Protein AF-A0A931ZJM5-F1 (afdb_monomer)

Sequence (107 aa):
MEAYVIANDEDVEKLEKELPDLVKKFGTVLFSFKHQIGFVAVYEDLFRLELPVIKGSELKSLFSRPKAQVVKVLIDRTEGELEKILNDRSETIDFAQAFAEKITNFL

Mean predicted aligned error: 8.42 Å

Solvent-accessible surface area (backbone atoms only — not comparable to full-atom values): 6687 Å² total; per-residue (Å²): 90,78,49,80,43,77,33,56,65,86,47,43,72,59,50,64,70,45,42,74,64,55,56,50,75,79,44,64,62,76,51,69,51,80,54,101,76,30,37,37,41,31,33,78,88,69,50,48,42,35,42,27,74,40,40,53,88,48,49,66,69,72,48,60,54,40,63,85,64,93,80,78,88,86,79,80,90,61,87,56,52,67,60,50,53,64,66,73,30,42,80,65,75,63,58,68,65,68,42,59,79,67,65,79,77,89,122

Nearest PDB structures (foldseek):
  3jz0-assembly1_B  TM=7.738E-01  e=2.710E-04  Enterococcus faecium
  3jyy-assembly1_A  TM=7.274E-01  e=1.150E-03  Enterococcus faecium
  1lqp-assembly1_B  TM=4.154E-01  e=1.811E-01  Pseudomonas aeruginosa
  7ljn-assembly2_B  TM=5.749E-01  e=1.140E+00  Bradyrhizobium diazoefficiens
  4ud4-assembly2_B  TM=5.653E-01  e=5.519E+00  Schizosaccharomyces pombe

pLDDT: mean 82.27, std 13.49, range [41.41, 97.12]

Radius of gyration: 16.83 Å; Cα contacts (8 Å, |Δi|>4): 120; chains: 1; bounding box: 53×33×32 Å

Foldseek 3Di:
DEDEAEDAPVCQVVVLVCVVVVVVVVAAWPDWDADPQAIWTAHPVRDIYGYGYHHPVCLLVVLQAAPPDDDDDPDDPPVCPSVVSNVPHHNDDPVVVVCVVVPPDPD

Secondary structure (DSSP, 8-state):
-B--EEE-TTTHHHHHHHHHHHHTTSS-EEEEEEETTEEEEEETT--EEEE-EEEGGGHHHHHTS-SSS----S---STTHHHHHHHTS-SS--HHHHHHTT-S---

Structure (mmCIF, N/CA/C/O backbone):
data_AF-A0A931ZJM5-F1
#
_entry.id   AF-A0A931ZJM5-F1
#
loop_
_atom_site.group_PDB
_atom_site.id
_atom_site.type_symbol
_atom_site.label_atom_id
_atom_site.label_alt_id
_atom_site.label_comp_id
_atom_site.label_asym_id
_atom_site.label_entity_id
_atom_site.label_seq_id
_atom_site.pdbx_PDB_ins_code
_atom_site.Cartn_x
_atom_site.Cartn_y
_atom_site.Cartn_z
_atom_site.occupancy
_atom_site.B_iso_or_equiv
_atom_site.auth_seq_id
_atom_site.auth_comp_id
_atom_site.auth_asym_id
_atom_site.auth_atom_id
_atom_site.pdbx_PDB_model_num
ATOM 1 N N . MET A 1 1 ? 0.111 -10.733 -1.894 1.00 85.25 1 MET A N 1
ATOM 2 C CA . MET A 1 1 ? -0.128 -9.598 -2.807 1.00 85.25 1 MET A CA 1
ATOM 3 C C . MET A 1 1 ? 0.415 -8.348 -2.151 1.00 85.25 1 MET A C 1
ATOM 5 O O . MET A 1 1 ? 0.243 -8.204 -0.948 1.00 85.25 1 MET A O 1
ATOM 9 N N . GLU A 1 2 ? 1.055 -7.477 -2.921 1.00 87.31 2 GLU A N 1
ATOM 10 C CA . GLU A 1 2 ? 1.539 -6.178 -2.452 1.00 87.31 2 GLU A CA 1
ATOM 11 C C . GLU A 1 2 ? 0.733 -5.075 -3.141 1.00 87.31 2 GLU A C 1
ATOM 13 O O . GLU A 1 2 ? 0.508 -5.138 -4.353 1.00 87.31 2 GLU A O 1
ATOM 18 N N . ALA A 1 3 ? 0.250 -4.108 -2.365 1.00 90.06 3 ALA A N 1
ATOM 19 C CA . ALA A 1 3 ? -0.474 -2.950 -2.866 1.00 90.06 3 ALA A CA 1
ATOM 20 C C . ALA A 1 3 ? 0.013 -1.689 -2.149 1.00 90.06 3 ALA A C 1
ATOM 22 O O . ALA A 1 3 ? -0.067 -1.574 -0.932 1.00 90.06 3 ALA A O 1
ATOM 23 N N . TYR A 1 4 ? 0.510 -0.733 -2.925 1.00 89.06 4 TYR A N 1
ATOM 24 C CA . TYR A 1 4 ? 1.025 0.527 -2.410 1.00 89.06 4 TYR A CA 1
ATOM 25 C C . TYR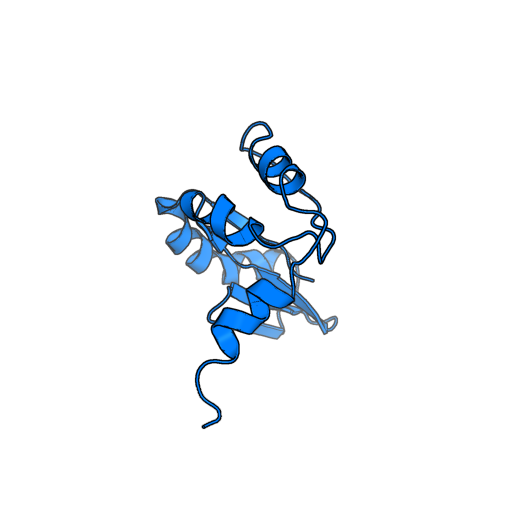 A 1 4 ? -0.107 1.525 -2.191 1.00 89.06 4 TYR A C 1
ATOM 27 O O . TYR A 1 4 ? -0.942 1.723 -3.077 1.00 89.06 4 TYR A O 1
ATOM 35 N N . VAL A 1 5 ? -0.106 2.188 -1.036 1.00 90.75 5 VAL A N 1
ATOM 36 C CA . VAL A 1 5 ? -1.003 3.310 -0.758 1.00 90.75 5 VAL A CA 1
ATOM 37 C C . VAL A 1 5 ? -0.188 4.588 -0.738 1.00 90.75 5 VAL A C 1
ATOM 39 O O . VAL A 1 5 ? 0.635 4.787 0.148 1.00 90.75 5 VAL A O 1
ATOM 42 N N . ILE A 1 6 ? -0.411 5.451 -1.722 1.00 90.50 6 ILE A N 1
ATOM 43 C CA . ILE A 1 6 ? 0.251 6.752 -1.799 1.00 90.50 6 ILE A CA 1
ATOM 44 C C . ILE A 1 6 ? -0.670 7.768 -1.131 1.00 90.50 6 ILE A C 1
ATOM 46 O O . ILE A 1 6 ? -1.828 7.907 -1.530 1.00 90.50 6 ILE A O 1
ATOM 50 N N . ALA A 1 7 ? -0.168 8.436 -0.101 1.00 91.00 7 ALA A N 1
ATOM 51 C CA . ALA A 1 7 ? -0.910 9.423 0.673 1.00 91.00 7 ALA A CA 1
ATOM 52 C C . ALA A 1 7 ? -0.130 10.738 0.757 1.00 91.00 7 ALA A C 1
ATOM 54 O O . ALA A 1 7 ? 1.089 10.762 0.568 1.00 91.00 7 ALA A O 1
ATOM 55 N N . ASN A 1 8 ? -0.836 11.828 1.063 1.00 92.19 8 ASN A N 1
ATOM 56 C CA . ASN A 1 8 ? -0.175 13.076 1.426 1.00 92.19 8 ASN A CA 1
ATOM 57 C C . ASN A 1 8 ? 0.701 12.845 2.658 1.00 92.19 8 ASN A C 1
ATOM 59 O O . ASN A 1 8 ? 0.364 12.039 3.531 1.00 92.19 8 ASN A O 1
ATOM 63 N N . ASP A 1 9 ? 1.825 13.548 2.723 1.00 92.56 9 ASP A N 1
ATOM 64 C CA . ASP A 1 9 ? 2.855 13.324 3.733 1.00 92.56 9 ASP A CA 1
ATOM 65 C C . ASP A 1 9 ? 2.315 13.467 5.165 1.00 92.56 9 ASP A C 1
ATOM 67 O O . ASP A 1 9 ? 2.695 12.693 6.048 1.00 92.56 9 ASP A O 1
ATOM 71 N N . GLU A 1 10 ? 1.398 14.410 5.384 1.00 94.25 10 GLU A N 1
ATOM 72 C CA . GLU A 1 10 ? 0.723 14.663 6.659 1.00 94.25 10 GLU A CA 1
ATOM 73 C C . GLU A 1 10 ? -0.264 13.560 7.078 1.00 94.25 10 GLU A C 1
ATOM 75 O O . GLU A 1 10 ? -0.526 13.385 8.270 1.00 94.25 10 GLU A O 1
ATOM 80 N N . ASP A 1 11 ? -0.788 12.791 6.123 1.00 93.44 11 ASP A N 1
ATOM 81 C CA . ASP A 1 11 ? -1.817 11.777 6.361 1.00 93.44 11 ASP A CA 1
ATOM 82 C C . ASP A 1 11 ? -1.228 10.383 6.621 1.00 93.44 11 ASP A C 1
ATOM 84 O O . ASP A 1 11 ? -1.931 9.504 7.129 1.00 93.44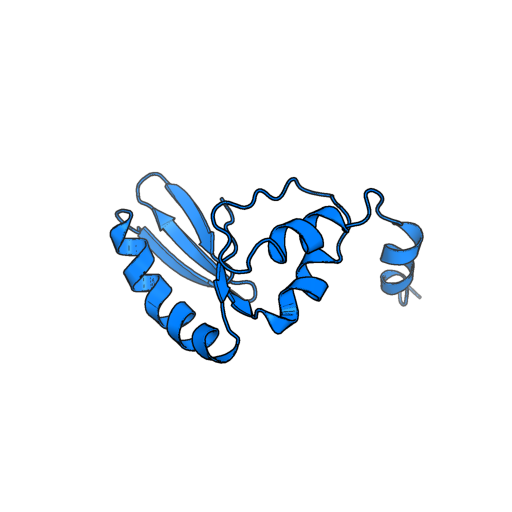 11 ASP A O 1
ATOM 88 N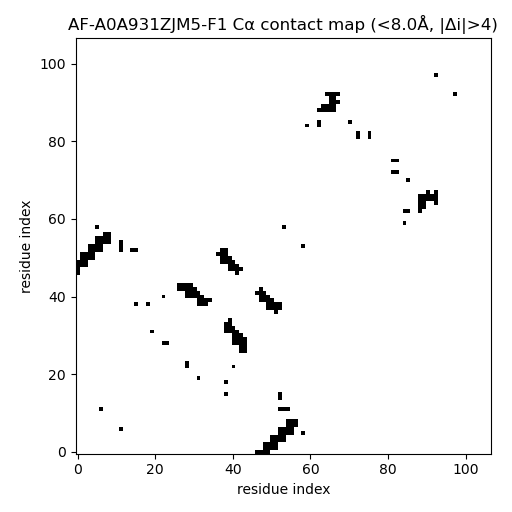 N . VAL A 1 12 ? 0.055 10.160 6.310 1.00 91.50 12 VAL A N 1
ATOM 89 C CA . VAL A 1 12 ? 0.692 8.832 6.381 1.00 91.50 12 VAL A CA 1
ATOM 90 C C . VAL A 1 12 ? 0.576 8.212 7.770 1.00 91.50 12 VAL A C 1
ATOM 92 O O . VAL A 1 12 ? 0.087 7.091 7.898 1.00 91.50 12 VAL A O 1
ATOM 95 N N . GLU A 1 13 ? 0.965 8.931 8.826 1.00 91.44 13 GLU A N 1
ATOM 96 C CA . GLU A 1 13 ? 0.934 8.376 10.186 1.00 91.44 13 GLU A CA 1
ATOM 97 C C . GLU A 1 13 ? -0.481 8.014 10.640 1.00 91.44 13 GLU A C 1
ATOM 99 O O . GLU A 1 13 ? -0.685 7.039 11.369 1.00 91.44 13 GLU A O 1
ATOM 104 N N . LYS A 1 14 ? -1.463 8.824 10.239 1.00 93.75 14 LYS A N 1
ATOM 105 C CA . LYS A 1 14 ? -2.868 8.574 10.542 1.00 93.75 14 LYS A CA 1
ATOM 106 C C . LYS A 1 14 ? -3.337 7.319 9.814 1.00 93.75 14 LYS A C 1
ATOM 108 O O . LYS A 1 14 ? -3.889 6.426 10.452 1.00 93.75 14 LYS A O 1
ATOM 113 N N . LEU A 1 15 ? -3.061 7.223 8.515 1.00 92.44 15 LEU A N 1
ATOM 114 C CA . LEU A 1 15 ? -3.451 6.078 7.703 1.00 92.44 15 LEU A CA 1
ATOM 115 C C . LEU A 1 15 ? -2.836 4.780 8.241 1.00 92.44 15 LEU A C 1
ATOM 117 O O . LEU A 1 15 ? -3.542 3.793 8.420 1.00 92.44 15 L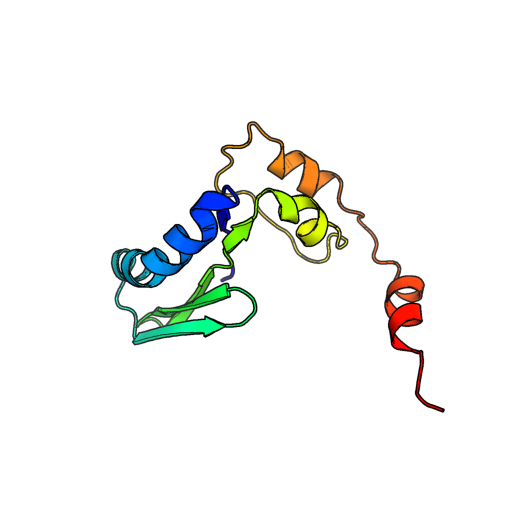EU A O 1
ATOM 121 N N . GLU A 1 16 ? -1.544 4.788 8.575 1.00 91.69 16 GLU A N 1
ATOM 122 C CA . GLU A 1 16 ? -0.856 3.625 9.143 1.00 91.69 16 GLU A CA 1
ATOM 123 C C . GLU A 1 16 ? -1.482 3.141 10.459 1.00 91.69 16 GLU A C 1
ATOM 125 O O . GLU A 1 16 ? -1.521 1.935 10.710 1.00 91.69 16 GLU A O 1
ATOM 130 N N . LYS A 1 17 ? -1.985 4.057 11.296 1.00 92.44 17 LYS A N 1
ATOM 131 C CA . LYS A 1 17 ? -2.700 3.713 12.537 1.00 92.44 17 LYS A CA 1
ATOM 132 C C . LYS A 1 17 ? -4.083 3.123 12.267 1.00 92.44 17 LYS A C 1
ATOM 134 O O . LYS A 1 17 ? -4.548 2.307 13.055 1.00 92.44 17 LYS A O 1
ATOM 139 N N . GLU A 1 18 ? -4.725 3.514 11.170 1.00 94.12 18 GLU A N 1
ATOM 140 C CA . GLU A 1 18 ? -6.052 3.031 10.769 1.00 94.12 18 GLU A CA 1
ATOM 141 C C . GLU A 1 18 ? -5.999 1.691 10.012 1.00 94.12 18 GLU A C 1
ATOM 143 O O . GLU A 1 18 ? -6.989 0.954 9.993 1.00 94.12 18 GLU A O 1
ATOM 148 N N . LEU A 1 19 ? -4.852 1.332 9.418 1.00 92.50 19 LEU A N 1
ATOM 149 C CA . LEU A 1 19 ? -4.682 0.103 8.633 1.00 92.50 19 LEU A CA 1
ATOM 150 C C . LEU A 1 19 ? -5.132 -1.183 9.345 1.00 92.50 19 LEU A C 1
ATOM 152 O O . LEU A 1 19 ? -5.853 -1.952 8.705 1.00 92.50 19 LEU A O 1
ATOM 156 N N . PRO A 1 20 ? -4.791 -1.441 10.626 1.00 93.00 20 PRO A N 1
ATOM 157 C CA . PRO A 1 20 ? -5.231 -2.650 11.322 1.00 93.00 20 PRO A CA 1
ATOM 158 C C . PRO A 1 20 ? -6.750 -2.813 11.366 1.00 93.00 20 PRO A C 1
ATOM 160 O O . PRO A 1 20 ? -7.251 -3.935 11.307 1.00 93.00 20 PRO A O 1
ATOM 163 N N . ASP A 1 21 ? -7.487 -1.709 11.458 1.00 94.38 21 ASP A N 1
ATOM 164 C CA . ASP A 1 21 ? -8.945 -1.737 11.505 1.00 94.38 21 ASP A CA 1
ATOM 165 C C . ASP A 1 21 ? -9.561 -1.745 10.109 1.00 94.38 21 ASP A C 1
ATOM 167 O O . ASP A 1 21 ? -10.609 -2.358 9.906 1.00 94.38 21 ASP A O 1
ATOM 171 N N . LEU A 1 22 ? -8.904 -1.130 9.123 1.00 93.19 22 LEU A N 1
ATOM 172 C CA . LEU A 1 22 ? -9.305 -1.214 7.721 1.00 93.19 22 LEU A CA 1
ATOM 173 C C . LEU A 1 22 ? -9.205 -2.646 7.190 1.00 93.19 22 LEU A C 1
ATOM 175 O O . LEU A 1 22 ? -10.168 -3.122 6.593 1.00 93.19 22 LEU A O 1
ATOM 179 N N . VAL A 1 23 ? -8.099 -3.357 7.438 1.00 93.19 23 VAL A N 1
ATOM 180 C CA . VAL A 1 23 ? -7.913 -4.713 6.884 1.00 93.19 23 VAL A CA 1
ATOM 181 C C . VAL A 1 23 ? -8.938 -5.718 7.407 1.00 93.19 23 VAL A C 1
ATOM 183 O O . VAL A 1 23 ? -9.408 -6.569 6.658 1.00 93.19 23 VAL A O 1
ATOM 186 N N . LYS A 1 24 ? -9.381 -5.562 8.659 1.00 94.56 24 LYS A N 1
ATOM 187 C CA . LYS A 1 24 ? -10.428 -6.402 9.262 1.00 94.56 24 LYS A CA 1
ATOM 188 C C . LYS A 1 24 ? -11.796 -6.225 8.600 1.00 94.56 24 LYS A C 1
ATOM 190 O O . LYS A 1 24 ? -12.650 -7.093 8.736 1.00 94.56 24 LYS A O 1
ATOM 195 N N . LYS A 1 25 ? -12.028 -5.119 7.882 1.00 94.12 25 LYS A N 1
ATOM 196 C CA . LYS A 1 25 ? -13.278 -4.909 7.130 1.00 94.12 25 LYS A CA 1
ATOM 197 C C . LYS A 1 25 ? -13.347 -5.763 5.865 1.00 94.12 25 LYS A C 1
ATOM 199 O O . LYS A 1 25 ? -14.438 -5.941 5.335 1.00 94.12 25 LYS A O 1
ATOM 204 N N . PHE A 1 26 ? -12.212 -6.270 5.380 1.00 89.94 26 PHE A N 1
ATOM 205 C CA . PHE A 1 26 ? -12.144 -7.068 4.153 1.00 89.94 26 PHE A CA 1
ATOM 206 C C . PHE A 1 26 ? -12.198 -8.579 4.407 1.00 89.94 26 PHE A C 1
ATOM 208 O O . PHE A 1 26 ? -12.395 -9.337 3.463 1.00 89.94 26 PHE A O 1
ATOM 215 N N . GLY A 1 27 ? -12.059 -9.021 5.660 1.00 93.38 27 GLY A N 1
ATOM 216 C CA . GLY A 1 27 ? -12.155 -10.428 6.039 1.00 93.38 27 GLY A CA 1
ATOM 217 C C . GLY A 1 27 ? -11.597 -10.710 7.433 1.00 93.38 27 GLY A C 1
ATOM 218 O O . GLY A 1 27 ? -11.102 -9.812 8.120 1.00 93.38 27 GLY A O 1
ATOM 219 N N . THR A 1 28 ? -11.652 -11.975 7.848 1.00 96.81 28 THR A N 1
ATOM 220 C CA . THR A 1 28 ? -11.072 -12.432 9.116 1.00 96.81 28 THR A CA 1
ATOM 221 C C . THR A 1 28 ? -9.546 -12.411 9.032 1.00 96.81 28 THR A C 1
ATOM 223 O O . THR A 1 28 ? -8.949 -13.164 8.264 1.00 96.81 28 THR A O 1
ATOM 226 N N . VAL A 1 29 ? -8.903 -11.567 9.840 1.00 96.75 29 VAL A N 1
ATOM 227 C CA . VAL A 1 29 ? -7.438 -11.475 9.931 1.00 96.75 29 VAL A CA 1
ATOM 228 C C . VAL A 1 29 ? -6.940 -12.387 11.051 1.00 96.75 29 VAL A C 1
ATOM 230 O O . VAL A 1 29 ? -7.314 -12.198 12.207 1.00 96.75 29 VAL A O 1
ATOM 233 N N . LEU A 1 30 ? -6.073 -13.348 10.722 1.00 96.56 30 LEU A N 1
ATOM 234 C CA . LEU A 1 30 ? -5.418 -14.227 11.697 1.00 96.56 30 LEU A CA 1
ATOM 235 C C . LEU A 1 30 ? -4.379 -13.460 12.515 1.00 96.56 30 LEU A C 1
ATOM 237 O O . LEU A 1 30 ? -4.329 -13.568 13.738 1.00 96.56 30 LEU A O 1
ATOM 241 N N . PHE A 1 31 ? -3.538 -12.686 11.830 1.00 94.38 31 PHE A N 1
ATOM 242 C CA . PHE A 1 31 ? -2.562 -11.797 12.447 1.00 94.38 31 PHE A CA 1
ATOM 243 C C . PHE A 1 31 ? -2.143 -10.691 11.479 1.00 94.38 31 PHE A C 1
ATOM 245 O O . PHE A 1 31 ? -2.217 -10.826 10.255 1.00 94.38 31 PHE A O 1
ATOM 252 N N . SER A 1 32 ? -1.673 -9.586 12.047 1.00 94.69 32 SER A N 1
ATOM 253 C CA . SER A 1 32 ? -1.139 -8.455 11.299 1.00 94.69 32 SER A CA 1
ATOM 254 C C . SER A 1 32 ? 0.000 -7.795 12.058 1.00 94.69 32 SER A C 1
ATOM 256 O O . SER A 1 32 ? -0.015 -7.773 13.289 1.00 94.69 32 SER A O 1
ATOM 258 N N 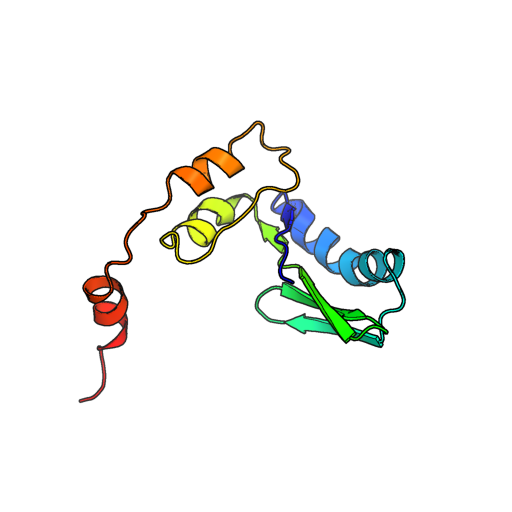. PHE A 1 33 ? 0.964 -7.226 11.345 1.00 93.25 33 PHE A N 1
ATOM 259 C CA . PHE A 1 33 ? 2.120 -6.572 11.948 1.00 93.25 33 PHE A CA 1
ATOM 260 C C . PHE A 1 33 ? 2.650 -5.447 11.060 1.00 93.25 33 PHE A C 1
ATOM 262 O O . PHE A 1 33 ? 2.484 -5.462 9.841 1.00 93.25 33 PHE A O 1
ATOM 269 N N . LYS A 1 34 ? 3.319 -4.473 11.681 1.00 89.25 34 LYS A N 1
ATOM 270 C CA . LYS A 1 34 ? 4.081 -3.441 10.973 1.00 89.25 34 LYS A CA 1
ATOM 271 C C . LYS A 1 34 ? 5.533 -3.901 10.827 1.00 89.25 34 LYS A C 1
ATOM 273 O O . LYS A 1 34 ? 6.170 -4.237 11.822 1.00 89.25 34 LYS A O 1
ATOM 278 N N . HIS A 1 35 ? 6.045 -3.915 9.601 1.00 84.62 35 HIS A N 1
ATOM 279 C CA . HIS A 1 35 ? 7.458 -4.126 9.282 1.00 84.62 35 HIS A CA 1
ATOM 280 C C . HIS A 1 35 ? 8.081 -2.809 8.786 1.00 84.62 35 HIS A C 1
ATOM 282 O O . HIS A 1 35 ? 7.375 -1.849 8.492 1.00 84.62 35 HIS A O 1
ATOM 288 N N . GLN A 1 36 ? 9.409 -2.768 8.643 1.00 77.31 36 GLN A N 1
ATOM 289 C CA . GLN A 1 36 ? 10.174 -1.623 8.123 1.00 77.31 36 GLN A CA 1
ATOM 290 C C . GLN A 1 36 ? 9.668 -1.051 6.786 1.00 77.31 36 GLN A C 1
ATOM 292 O O . GLN A 1 36 ? 9.911 0.115 6.513 1.00 77.31 36 GLN A O 1
ATOM 297 N N . ILE A 1 37 ? 9.008 -1.861 5.951 1.00 71.75 37 ILE A N 1
ATOM 298 C CA . ILE 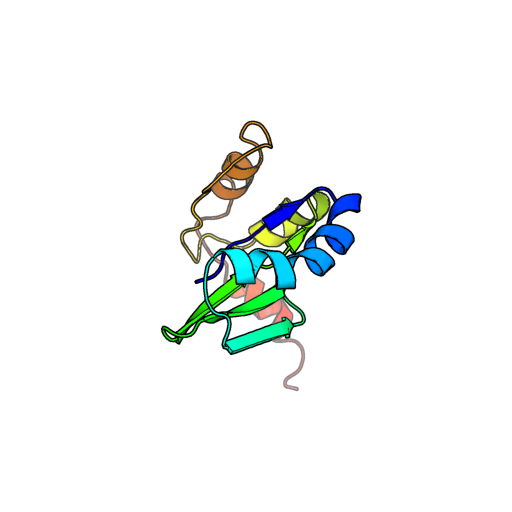A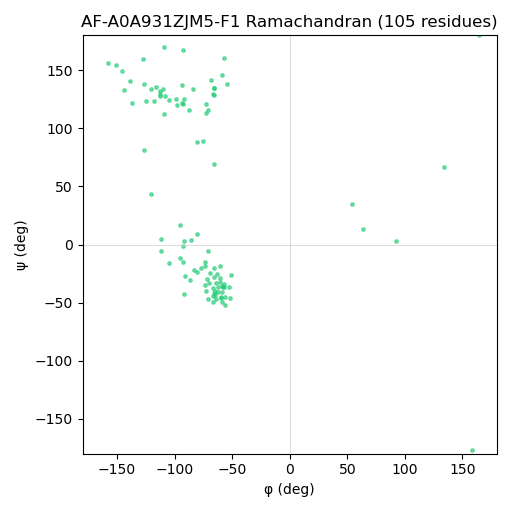 1 37 ? 8.640 -1.500 4.570 1.00 71.75 37 ILE A CA 1
ATOM 299 C C . ILE A 1 37 ? 7.117 -1.347 4.416 1.00 71.75 37 ILE A C 1
ATOM 301 O O . ILE A 1 37 ? 6.640 -0.949 3.363 1.00 71.75 37 ILE A O 1
ATOM 305 N N . GLY A 1 38 ? 6.324 -1.656 5.448 1.00 84.50 38 GLY A N 1
ATOM 306 C CA . GLY A 1 38 ? 4.870 -1.563 5.353 1.00 84.50 38 GLY A CA 1
ATOM 307 C C . GLY A 1 38 ? 4.117 -2.402 6.374 1.00 84.50 38 GLY A C 1
ATOM 308 O O . GLY A 1 38 ? 4.697 -3.058 7.244 1.00 84.50 38 GLY A O 1
ATOM 309 N N . PHE A 1 39 ? 2.795 -2.372 6.257 1.00 93.56 39 PHE A N 1
ATOM 310 C CA . PHE A 1 39 ? 1.887 -3.157 7.081 1.00 93.56 39 PHE A CA 1
ATOM 311 C C . PHE A 1 39 ? 1.541 -4.480 6.398 1.00 93.56 39 PHE A C 1
ATOM 313 O O . PHE A 1 39 ? 1.268 -4.511 5.201 1.00 93.56 39 PHE A O 1
ATOM 320 N N . VAL A 1 40 ? 1.522 -5.573 7.153 1.00 94.75 40 VAL A N 1
ATOM 321 C CA . VAL A 1 40 ? 1.213 -6.911 6.642 1.00 94.75 40 VAL A CA 1
ATOM 322 C C . VAL A 1 40 ? 0.000 -7.464 7.373 1.00 94.75 40 VAL A C 1
ATOM 324 O O . VAL A 1 40 ? -0.052 -7.416 8.602 1.00 94.75 40 VAL A O 1
ATOM 327 N N . ALA A 1 41 ? -0.945 -8.032 6.626 1.00 95.62 41 ALA A N 1
ATOM 328 C CA . ALA A 1 41 ? -2.089 -8.768 7.151 1.00 95.62 41 ALA A CA 1
ATOM 329 C C . ALA A 1 41 ? -2.170 -10.163 6.516 1.00 95.62 41 ALA A C 1
ATOM 331 O O . ALA A 1 41 ? -1.968 -10.319 5.308 1.00 95.62 41 ALA A O 1
ATOM 332 N N . VAL A 1 42 ? -2.471 -11.171 7.335 1.00 96.25 42 VAL A N 1
ATOM 333 C CA . VAL A 1 42 ? -2.714 -12.551 6.895 1.00 96.25 42 VAL A CA 1
ATOM 334 C C . VAL A 1 42 ? -4.141 -12.939 7.259 1.00 96.25 42 VAL A C 1
ATOM 336 O O . VAL A 1 42 ? -4.527 -12.853 8.426 1.00 96.25 42 VAL A O 1
ATOM 339 N N . TYR A 1 43 ? -4.918 -13.344 6.257 1.00 97.12 43 TYR A N 1
ATOM 340 C CA . TYR A 1 43 ? -6.329 -13.703 6.391 1.00 97.12 43 TYR A CA 1
ATOM 341 C C . TYR A 1 43 ? -6.518 -15.207 6.648 1.00 97.12 43 TYR A C 1
ATOM 343 O O . TYR A 1 43 ? -5.578 -15.997 6.530 1.00 97.12 43 TYR A O 1
ATOM 351 N N . GLU A 1 44 ? -7.729 -15.607 7.041 1.00 97.00 44 GLU A N 1
ATOM 352 C CA . GLU A 1 44 ? -8.079 -17.004 7.359 1.00 97.00 44 GLU A CA 1
ATOM 353 C C . GLU A 1 44 ? -7.893 -17.982 6.188 1.00 97.00 44 GLU A C 1
ATOM 355 O O . GLU A 1 44 ? -7.562 -19.146 6.402 1.00 97.00 44 GLU A O 1
ATOM 360 N N . ASP A 1 45 ? -8.031 -17.498 4.955 1.00 95.62 45 ASP A N 1
ATOM 361 C CA . ASP A 1 45 ? -7.792 -18.237 3.711 1.00 95.62 45 ASP A CA 1
ATOM 362 C C . ASP A 1 45 ? -6.299 -18.320 3.338 1.00 95.62 45 ASP A C 1
ATOM 364 O O . ASP A 1 45 ? -5.942 -18.761 2.245 1.00 95.62 45 ASP A O 1
ATOM 368 N N . LEU A 1 46 ? -5.418 -17.903 4.255 1.00 94.38 46 LEU A N 1
ATOM 369 C CA . LEU A 1 46 ? -3.968 -17.799 4.092 1.00 94.38 46 LEU A CA 1
ATOM 370 C C . LEU A 1 46 ? -3.535 -16.777 3.034 1.00 94.38 46 LEU A C 1
ATOM 372 O O . LEU A 1 46 ? -2.355 -16.726 2.665 1.00 94.38 46 LEU A O 1
ATOM 376 N N . PHE A 1 47 ? -4.442 -15.915 2.572 1.00 94.88 47 PHE A N 1
ATOM 377 C CA . PHE A 1 47 ? -4.070 -14.790 1.735 1.00 94.88 47 PHE A CA 1
ATOM 378 C C . PHE A 1 47 ? -3.218 -13.802 2.541 1.00 94.88 47 PHE A C 1
ATOM 380 O O . PHE A 1 47 ? -3.582 -13.376 3.638 1.00 94.88 47 PHE A O 1
ATOM 387 N N . ARG A 1 48 ? -2.064 -13.416 1.985 1.00 94.25 48 ARG A N 1
ATOM 388 C CA . ARG A 1 48 ? -1.184 -12.386 2.557 1.00 94.25 48 ARG A CA 1
ATOM 389 C C . ARG A 1 48 ? -1.316 -11.094 1.770 1.00 94.25 48 ARG A C 1
ATOM 391 O O . ARG A 1 48 ? -1.041 -11.077 0.565 1.00 94.25 48 ARG A O 1
ATOM 398 N N . LEU A 1 49 ? -1.650 -10.015 2.465 1.00 92.94 49 LEU A N 1
ATOM 399 C CA . LEU A 1 49 ? -1.690 -8.663 1.928 1.00 92.94 49 LEU A CA 1
ATOM 400 C C . LEU A 1 49 ? -0.599 -7.808 2.571 1.00 92.94 49 LEU A C 1
ATOM 402 O O . LEU A 1 49 ? -0.493 -7.740 3.794 1.00 92.94 49 LEU A O 1
ATOM 406 N N . GLU A 1 50 ? 0.182 -7.138 1.735 1.00 93.12 50 GLU A N 1
ATOM 407 C CA . GLU A 1 50 ? 1.176 -6.149 2.141 1.00 93.12 50 GLU A CA 1
ATOM 408 C C . GLU A 1 50 ? 0.731 -4.773 1.651 1.00 93.12 50 GLU A C 1
ATOM 410 O O . GLU A 1 50 ? 0.413 -4.605 0.472 1.00 93.12 50 GLU A O 1
ATOM 415 N N . LEU A 1 51 ? 0.687 -3.811 2.573 1.00 93.06 51 LEU A N 1
ATOM 416 C CA . LEU A 1 51 ? 0.239 -2.437 2.365 1.00 93.06 51 LEU A CA 1
ATOM 417 C C . LEU A 1 51 ? 1.318 -1.452 2.834 1.00 93.06 51 LEU A C 1
ATOM 419 O O . LEU A 1 51 ? 1.253 -0.947 3.961 1.00 93.06 51 LEU A O 1
ATOM 423 N N . PRO A 1 52 ? 2.339 -1.180 2.008 1.00 91.00 52 PRO A N 1
ATOM 424 C CA . PRO A 1 52 ? 3.231 -0.051 2.222 1.00 91.00 52 PRO A CA 1
ATOM 425 C C . PRO A 1 52 ? 2.463 1.263 2.050 1.00 91.00 52 PRO A C 1
ATOM 427 O O . PRO A 1 52 ? 1.806 1.470 1.025 1.00 91.00 52 PRO A O 1
ATOM 430 N N . VAL A 1 53 ? 2.567 2.157 3.034 1.00 91.31 53 VAL A N 1
ATOM 431 C CA . VAL A 1 53 ? 2.066 3.531 2.916 1.00 91.31 53 VAL A CA 1
ATOM 432 C C . VAL A 1 53 ? 3.236 4.423 2.544 1.00 91.31 53 VAL A C 1
ATOM 434 O O . VAL A 1 53 ? 4.225 4.491 3.269 1.00 91.31 53 VAL A O 1
ATOM 437 N N . ILE A 1 54 ? 3.129 5.074 1.396 1.00 89.00 54 ILE A N 1
ATOM 438 C CA . ILE A 1 54 ? 4.178 5.892 0.803 1.00 89.00 54 ILE A CA 1
ATOM 439 C C . ILE A 1 54 ? 3.754 7.353 0.871 1.00 89.00 54 ILE A C 1
ATOM 441 O O . ILE A 1 54 ? 2.634 7.705 0.494 1.00 89.00 54 ILE A O 1
ATOM 445 N N . LYS A 1 55 ? 4.682 8.204 1.307 1.00 90.38 55 LYS A N 1
ATOM 446 C CA . LYS A 1 55 ? 4.557 9.656 1.198 1.00 90.38 55 LYS A CA 1
ATOM 447 C C . LYS A 1 55 ? 4.570 10.076 -0.265 1.00 90.38 55 LYS A C 1
ATOM 449 O O . LYS A 1 55 ? 5.432 9.629 -1.024 1.00 90.38 55 LYS A O 1
ATOM 454 N N . GLY A 1 56 ? 3.670 10.968 -0.662 1.00 86.88 56 GLY A N 1
ATOM 455 C CA . GLY A 1 56 ? 3.638 11.516 -2.019 1.00 86.88 56 GLY A CA 1
ATOM 456 C C . GLY A 1 56 ? 4.989 12.101 -2.444 1.00 86.88 56 GLY A C 1
ATOM 457 O O . GLY A 1 56 ? 5.424 11.887 -3.578 1.00 86.88 56 GLY A O 1
ATOM 458 N N . SER A 1 57 ? 5.714 12.737 -1.519 1.00 87.38 57 SER A N 1
ATOM 459 C CA . SER A 1 57 ? 7.058 13.275 -1.778 1.00 87.38 57 SER A CA 1
ATOM 460 C C . SER A 1 57 ? 8.113 12.213 -2.133 1.00 87.38 57 SER A C 1
ATOM 462 O O . SER A 1 57 ? 9.076 12.509 -2.844 1.00 87.38 57 SER A O 1
ATOM 464 N N . GLU A 1 58 ? 7.924 10.964 -1.705 1.00 84.88 58 GLU A N 1
ATOM 465 C CA . GLU A 1 58 ? 8.843 9.842 -1.939 1.00 84.88 58 GLU A CA 1
ATOM 466 C C . GLU A 1 58 ? 8.487 9.033 -3.198 1.00 84.88 58 GLU A C 1
ATOM 468 O O . GLU A 1 58 ? 9.202 8.105 -3.581 1.00 84.88 58 GLU A O 1
ATOM 473 N N . LEU A 1 59 ? 7.411 9.396 -3.901 1.00 80.94 59 LEU A N 1
ATOM 474 C CA . LEU A 1 59 ? 6.898 8.631 -5.035 1.00 80.94 59 LEU A CA 1
ATOM 475 C C . LEU A 1 59 ? 7.948 8.417 -6.139 1.00 80.94 59 LEU A C 1
ATOM 477 O O . LEU A 1 59 ? 8.135 7.304 -6.635 1.00 80.94 59 LEU A O 1
ATOM 481 N N . LYS A 1 60 ? 8.680 9.479 -6.495 1.00 78.19 60 LYS A N 1
ATOM 482 C CA . LYS A 1 60 ? 9.725 9.422 -7.528 1.00 78.19 60 LYS A CA 1
ATOM 483 C C . LYS A 1 60 ? 10.914 8.559 -7.113 1.00 78.19 60 LYS A C 1
ATOM 485 O O . LYS A 1 60 ? 11.473 7.864 -7.957 1.00 78.19 60 LYS A O 1
ATOM 490 N N . SER A 1 61 ? 11.309 8.582 -5.839 1.00 77.19 61 SER A N 1
ATOM 491 C CA . SER A 1 61 ? 12.460 7.802 -5.370 1.00 77.19 61 SER A CA 1
ATOM 492 C C . SER A 1 61 ? 12.130 6.310 -5.316 1.00 77.19 61 SER A C 1
ATOM 494 O O . SER A 1 61 ? 12.936 5.495 -5.766 1.00 77.19 61 SER A O 1
ATOM 496 N N . LEU A 1 62 ? 10.924 5.946 -4.874 1.00 74.25 62 LEU A N 1
ATOM 497 C CA . LEU A 1 62 ? 10.462 4.558 -4.801 1.00 74.25 62 LEU A CA 1
ATOM 498 C C . LEU A 1 62 ? 10.325 3.905 -6.175 1.00 74.25 62 LEU A C 1
ATOM 500 O O . LEU A 1 62 ? 10.759 2.766 -6.367 1.00 74.25 62 LEU A O 1
ATOM 504 N N . PHE A 1 63 ? 9.795 4.641 -7.150 1.00 74.25 63 PHE A N 1
ATOM 505 C CA . PHE A 1 63 ? 9.613 4.131 -8.506 1.00 74.25 63 PHE A CA 1
ATOM 506 C C . PHE A 1 63 ? 10.786 4.417 -9.449 1.00 74.25 63 PHE A C 1
ATOM 508 O O . PHE A 1 63 ? 10.745 3.975 -10.589 1.00 74.25 63 PHE A O 1
ATOM 515 N N . SER A 1 64 ? 11.878 5.032 -8.980 1.00 67.31 64 SER A N 1
ATOM 516 C CA . SER A 1 64 ? 13.097 5.267 -9.779 1.00 67.31 64 SER A CA 1
ATOM 517 C C . SER A 1 64 ? 13.771 3.985 -10.287 1.00 67.31 64 SER A C 1
ATOM 519 O O . SER A 1 64 ? 14.563 4.017 -11.230 1.00 67.31 64 SER A O 1
ATOM 521 N N . ARG A 1 65 ? 13.461 2.836 -9.674 1.00 64.19 65 ARG A N 1
ATOM 522 C CA . ARG A 1 65 ? 14.021 1.546 -10.075 1.00 64.19 65 ARG A CA 1
ATOM 523 C C . ARG A 1 65 ? 13.489 1.137 -11.452 1.00 64.19 65 ARG A C 1
ATOM 525 O O . ARG A 1 65 ? 12.291 1.290 -11.705 1.00 64.19 65 ARG A O 1
ATOM 532 N N . PRO A 1 66 ? 14.319 0.532 -12.315 1.00 65.31 66 PRO A N 1
ATOM 533 C CA . PRO A 1 66 ? 13.886 0.078 -13.634 1.00 65.31 66 PRO A CA 1
ATOM 534 C C . PRO A 1 66 ? 12.706 -0.899 -13.558 1.00 65.31 66 PRO A C 1
ATOM 536 O O . PRO A 1 66 ? 12.450 -1.483 -12.497 1.00 65.31 66 PRO A O 1
ATOM 539 N N . LYS A 1 67 ? 11.972 -1.069 -14.663 1.00 66.06 67 LYS A N 1
ATOM 540 C CA . LYS A 1 67 ? 10.764 -1.913 -14.781 1.00 66.06 67 LYS A CA 1
ATOM 541 C C . LYS A 1 67 ? 11.081 -3.414 -14.603 1.00 66.06 67 LYS A C 1
ATOM 543 O O . LYS A 1 67 ? 10.992 -4.197 -15.535 1.00 66.06 67 LYS A O 1
ATOM 548 N N . ALA A 1 68 ? 11.445 -3.832 -13.391 1.00 63.41 68 ALA A N 1
ATOM 549 C CA . ALA A 1 68 ? 11.693 -5.233 -13.038 1.00 63.41 68 ALA A CA 1
ATOM 550 C C . ALA A 1 68 ? 10.396 -6.013 -12.757 1.00 63.41 68 ALA A C 1
ATOM 552 O O . ALA A 1 68 ? 10.365 -7.237 -12.841 1.00 63.41 68 ALA A O 1
ATOM 553 N N . GLN A 1 69 ? 9.330 -5.298 -12.389 1.00 66.62 69 GLN A N 1
ATOM 554 C CA . GLN A 1 69 ? 8.020 -5.843 -12.049 1.00 66.62 69 GLN A CA 1
ATOM 555 C C . GLN A 1 69 ? 6.931 -4.956 -12.653 1.00 66.62 69 GLN A C 1
ATOM 557 O O . GLN A 1 69 ? 7.052 -3.727 -12.654 1.00 66.62 69 GLN A O 1
ATOM 562 N N . VAL A 1 70 ? 5.868 -5.586 -13.158 1.00 74.69 70 VAL A N 1
ATOM 563 C CA . VAL A 1 70 ? 4.699 -4.883 -13.695 1.00 74.69 70 VAL A CA 1
ATOM 564 C C . VAL A 1 70 ? 3.919 -4.283 -12.528 1.00 74.69 70 VAL A C 1
ATOM 566 O O . VAL A 1 70 ? 3.347 -5.008 -11.718 1.00 74.69 70 VAL A O 1
ATOM 569 N N . VAL A 1 71 ? 3.896 -2.953 -12.449 1.00 78.81 71 VAL A N 1
ATOM 570 C CA . VAL A 1 71 ? 3.094 -2.202 -11.476 1.00 78.81 71 VAL A CA 1
ATOM 571 C C . VAL A 1 71 ? 1.830 -1.731 -12.181 1.00 78.81 71 VAL A C 1
ATOM 573 O O . VAL A 1 71 ? 1.912 -1.086 -13.224 1.00 78.81 71 VAL A O 1
ATOM 576 N N . LYS A 1 72 ? 0.662 -2.060 -11.625 1.00 84.44 72 LYS A N 1
ATOM 577 C CA . LYS A 1 72 ? -0.634 -1.630 -12.158 1.00 84.44 72 LYS A CA 1
ATOM 578 C C . LYS A 1 72 ? -1.249 -0.581 -11.242 1.00 84.44 72 LYS A C 1
ATOM 580 O O . LYS A 1 72 ? -1.412 -0.827 -10.049 1.00 84.44 72 LYS A O 1
ATOM 585 N N . VAL A 1 73 ? -1.634 0.556 -11.813 1.00 85.81 73 VAL A N 1
ATOM 586 C CA . VAL A 1 73 ? -2.411 1.577 -11.105 1.00 85.81 73 VAL A CA 1
ATOM 587 C C . VAL A 1 73 ? -3.841 1.068 -10.931 1.00 85.81 73 VAL A C 1
ATOM 589 O O . VAL A 1 73 ? -4.506 0.719 -11.906 1.00 85.81 73 VAL A O 1
ATOM 592 N N . LEU A 1 74 ? -4.295 0.971 -9.680 1.00 86.38 74 LEU A N 1
ATOM 593 C CA . LEU A 1 74 ? -5.666 0.558 -9.356 1.00 86.38 74 LEU A CA 1
ATOM 594 C C . LEU A 1 74 ? -6.601 1.764 -9.240 1.00 86.38 74 LEU A C 1
ATOM 596 O O . LEU A 1 74 ? -7.727 1.721 -9.725 1.00 86.38 74 LEU A O 1
ATOM 600 N N . ILE A 1 75 ? -6.131 2.826 -8.585 1.00 88.19 75 ILE A N 1
ATOM 601 C CA . ILE A 1 75 ? -6.848 4.083 -8.368 1.00 88.19 75 ILE A CA 1
ATOM 602 C C . ILE A 1 75 ? -5.814 5.204 -8.449 1.00 88.19 75 ILE A C 1
ATOM 604 O O . ILE A 1 75 ? -4.774 5.112 -7.799 1.00 88.19 75 ILE A O 1
ATOM 608 N N . ASP A 1 76 ? -6.118 6.260 -9.202 1.00 86.12 76 ASP A N 1
ATOM 609 C CA . ASP A 1 76 ? -5.292 7.463 -9.282 1.00 86.12 76 ASP A CA 1
ATOM 610 C C . ASP A 1 76 ? -6.125 8.703 -8.934 1.00 86.12 76 ASP A C 1
ATOM 612 O O . ASP A 1 76 ? -7.167 8.957 -9.537 1.00 86.12 76 ASP A O 1
ATOM 616 N N . ARG A 1 77 ? -5.673 9.458 -7.928 1.00 86.06 77 ARG A N 1
ATOM 617 C CA . ARG A 1 77 ? -6.249 10.753 -7.524 1.00 86.06 77 ARG A CA 1
ATOM 618 C C . ARG A 1 77 ? -5.315 11.931 -7.817 1.00 86.06 77 ARG A C 1
ATOM 620 O O . ARG A 1 77 ? -5.636 13.054 -7.456 1.00 86.06 77 ARG A O 1
ATOM 627 N N . THR A 1 78 ? -4.185 11.669 -8.466 1.00 80.12 78 THR A N 1
ATOM 628 C CA . THR A 1 78 ? -3.138 12.637 -8.828 1.00 80.12 78 THR A CA 1
ATOM 629 C C . THR A 1 78 ? -3.303 13.173 -10.252 1.00 80.12 78 THR A C 1
ATOM 631 O O . THR A 1 78 ? -2.361 13.696 -10.837 1.00 80.12 78 THR A O 1
ATOM 634 N N . GLU A 1 79 ? -4.488 13.000 -10.850 1.00 83.44 79 GLU A N 1
ATOM 635 C CA . GLU A 1 79 ? -4.783 13.436 -12.223 1.00 83.44 79 GLU A CA 1
ATOM 636 C C . GLU A 1 79 ? -3.777 12.889 -13.266 1.00 83.44 79 GLU A C 1
ATOM 638 O O . GLU A 1 79 ? -3.450 13.547 -14.256 1.00 83.44 79 GLU A O 1
ATOM 643 N N . GLY A 1 80 ? -3.281 11.662 -13.055 1.00 82.56 80 GLY A N 1
ATOM 644 C CA . GLY A 1 80 ? -2.373 10.967 -13.972 1.00 82.56 80 GLY A CA 1
ATOM 645 C C . GLY A 1 80 ? -0.881 11.167 -13.689 1.00 82.56 80 GLY A C 1
ATOM 646 O O . GLY A 1 80 ? -0.053 10.676 -14.460 1.00 82.56 80 GLY A O 1
ATOM 647 N N . GLU A 1 81 ? -0.490 11.882 -12.628 1.00 83.00 81 GLU A N 1
ATOM 648 C CA . GLU A 1 81 ? 0.925 12.038 -12.256 1.00 83.00 81 GLU A CA 1
ATOM 649 C C . GLU A 1 81 ? 1.577 10.690 -11.913 1.00 83.00 81 GLU A C 1
ATOM 651 O O . GLU A 1 81 ? 2.694 10.405 -12.357 1.00 83.00 81 GLU A O 1
ATOM 656 N N . LEU A 1 82 ? 0.859 9.827 -11.191 1.00 83.31 82 LEU A N 1
ATOM 657 C CA . LEU A 1 82 ? 1.329 8.492 -10.827 1.00 83.31 82 LEU A CA 1
ATOM 658 C C . LEU A 1 82 ? 1.630 7.631 -12.059 1.00 83.31 82 LEU A C 1
ATOM 660 O O . LEU A 1 82 ? 2.672 6.978 -12.133 1.00 83.31 82 LEU A O 1
ATOM 664 N N . GLU A 1 83 ? 0.731 7.642 -13.040 1.00 84.75 83 GLU A N 1
ATOM 665 C CA . GLU A 1 83 ? 0.912 6.890 -14.280 1.00 84.75 83 GLU A CA 1
ATOM 666 C C . GLU A 1 83 ? 2.108 7.410 -15.090 1.00 84.75 83 GLU A C 1
ATOM 668 O O . GLU A 1 83 ? 2.902 6.611 -15.591 1.00 84.75 83 GLU A O 1
ATOM 673 N N . LYS A 1 84 ? 2.306 8.735 -15.153 1.00 84.69 84 LYS A N 1
ATOM 674 C CA . LYS A 1 84 ? 3.491 9.336 -15.793 1.00 84.69 84 LYS A CA 1
ATOM 675 C C . LYS A 1 84 ? 4.786 8.860 -15.138 1.00 84.69 84 LYS A C 1
ATOM 677 O O . LYS A 1 84 ? 5.659 8.351 -15.833 1.00 84.69 84 LYS A O 1
ATOM 682 N N . ILE A 1 85 ? 4.876 8.929 -13.808 1.00 82.94 85 ILE A N 1
ATOM 683 C CA . ILE A 1 85 ? 6.067 8.491 -13.061 1.00 82.94 8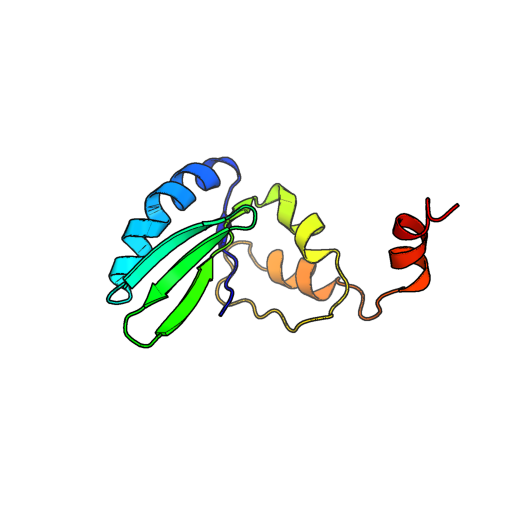5 ILE A CA 1
ATOM 684 C C . ILE A 1 85 ? 6.379 7.013 -13.321 1.00 82.94 85 ILE A C 1
ATOM 686 O O . ILE A 1 85 ? 7.542 6.647 -13.480 1.00 82.94 85 ILE A O 1
ATOM 690 N N . LEU A 1 86 ? 5.360 6.152 -13.384 1.00 81.12 86 LEU A N 1
ATOM 691 C CA . LEU A 1 86 ? 5.552 4.729 -13.670 1.00 81.12 86 LEU A CA 1
ATOM 692 C C . LEU A 1 86 ? 5.984 4.466 -15.120 1.00 81.12 86 LEU A C 1
ATOM 694 O O . LEU A 1 86 ? 6.757 3.532 -15.367 1.00 81.12 86 LEU A O 1
ATOM 698 N N . ASN A 1 87 ? 5.516 5.277 -16.068 1.00 82.00 87 ASN A N 1
ATOM 699 C CA . ASN A 1 87 ? 5.884 5.165 -17.476 1.00 82.00 87 ASN A CA 1
ATOM 700 C C . ASN A 1 87 ? 7.313 5.645 -17.754 1.00 82.00 87 ASN A C 1
ATOM 702 O O . ASN A 1 87 ? 7.999 5.000 -18.550 1.00 82.00 87 ASN A O 1
ATOM 706 N N . ASP A 1 88 ? 7.773 6.673 -17.036 1.00 81.38 88 ASP A N 1
ATOM 707 C CA . ASP A 1 88 ? 9.114 7.272 -17.149 1.00 81.38 88 ASP A CA 1
ATOM 708 C C . ASP A 1 88 ? 10.245 6.378 -16.600 1.00 81.38 88 ASP A C 1
ATOM 710 O O . ASP A 1 88 ? 11.430 6.696 -16.719 1.00 81.38 88 ASP A O 1
ATOM 714 N N . ARG A 1 89 ? 9.907 5.234 -15.996 1.00 75.38 89 ARG A N 1
ATOM 715 C CA . ARG A 1 89 ? 10.885 4.272 -15.472 1.00 75.38 89 ARG A CA 1
ATOM 716 C C . ARG A 1 89 ? 11.708 3.652 -16.599 1.00 75.38 89 ARG A C 1
ATOM 718 O O . ARG A 1 89 ? 11.145 3.163 -17.579 1.00 75.38 89 ARG A O 1
ATOM 725 N N . SER A 1 90 ? 13.026 3.568 -16.400 1.00 71.00 90 SER A N 1
ATOM 726 C CA . SER A 1 90 ? 13.935 2.874 -17.324 1.00 71.00 90 SER A CA 1
ATOM 727 C C . SER A 1 90 ? 13.491 1.425 -17.563 1.00 71.00 90 SER A C 1
ATOM 729 O O . SER A 1 90 ? 13.120 0.711 -16.627 1.00 71.00 90 SER A O 1
ATOM 731 N N . GLU A 1 91 ? 13.552 0.972 -18.813 1.00 69.19 91 GLU A N 1
ATOM 732 C CA . GLU A 1 91 ? 13.269 -0.421 -19.181 1.00 69.19 91 GLU A CA 1
ATOM 733 C C . GLU A 1 91 ? 14.432 -1.363 -18.842 1.00 69.19 91 GLU A C 1
ATOM 735 O O . GLU A 1 91 ? 14.234 -2.566 -18.685 1.00 69.19 91 GLU A O 1
ATOM 740 N N . THR A 1 92 ? 15.641 -0.822 -18.681 1.00 63.56 92 THR A N 1
ATOM 741 C CA . THR A 1 92 ? 16.866 -1.592 -18.455 1.00 63.56 92 THR A CA 1
ATOM 742 C C . THR A 1 92 ? 17.472 -1.287 -17.087 1.00 63.56 92 THR A C 1
ATOM 744 O O . THR A 1 92 ? 17.564 -0.133 -16.658 1.00 63.56 92 THR A O 1
ATOM 747 N N . ILE A 1 93 ? 17.884 -2.348 -16.384 1.00 62.38 93 ILE A N 1
ATOM 748 C CA . ILE A 1 93 ? 18.725 -2.258 -15.186 1.00 62.38 93 ILE A CA 1
ATOM 749 C C . ILE A 1 93 ? 20.178 -2.265 -15.641 1.00 62.38 93 ILE A C 1
ATOM 751 O O . ILE A 1 93 ? 20.650 -3.274 -16.165 1.00 62.38 93 ILE A O 1
ATOM 755 N N . ASP A 1 94 ? 20.899 -1.169 -15.404 1.00 64.94 94 ASP A N 1
ATOM 756 C CA . ASP A 1 94 ? 22.357 -1.197 -15.461 1.00 64.94 94 ASP A CA 1
ATOM 757 C C . ASP A 1 94 ? 22.884 -1.898 -14.203 1.00 64.94 94 ASP A C 1
ATOM 759 O O . ASP A 1 94 ? 23.113 -1.300 -13.148 1.00 64.94 94 ASP A O 1
ATOM 763 N N . PHE A 1 95 ? 23.024 -3.219 -14.307 1.00 58.12 95 PHE A N 1
ATOM 764 C CA . PHE A 1 95 ? 23.576 -4.032 -13.233 1.00 58.12 95 PHE A CA 1
ATOM 765 C C . PHE A 1 95 ? 25.015 -3.620 -12.895 1.00 58.12 95 PHE A C 1
ATOM 767 O O . PHE A 1 95 ? 25.392 -3.692 -11.729 1.00 58.12 95 PHE A O 1
ATOM 774 N N . ALA A 1 96 ? 25.809 -3.148 -13.862 1.00 60.59 96 ALA A N 1
ATOM 775 C CA . ALA A 1 96 ? 27.188 -2.746 -13.601 1.00 60.59 96 ALA A CA 1
ATOM 776 C C . ALA A 1 96 ? 27.235 -1.538 -12.654 1.00 60.59 96 ALA A C 1
ATOM 778 O O . ALA A 1 96 ? 27.983 -1.560 -11.676 1.00 60.59 96 ALA A O 1
ATOM 779 N N . GLN A 1 97 ? 26.373 -0.543 -12.870 1.00 65.19 97 GLN A N 1
ATOM 780 C CA . GLN A 1 97 ? 26.232 0.593 -11.958 1.00 65.19 97 GLN A CA 1
ATOM 781 C C . GLN A 1 97 ? 25.663 0.171 -10.590 1.00 65.19 97 GLN A C 1
ATOM 783 O O . GLN A 1 97 ? 26.200 0.553 -9.552 1.00 65.19 97 GLN A O 1
ATOM 788 N N . ALA A 1 98 ? 24.624 -0.671 -10.572 1.00 60.19 98 ALA A N 1
ATOM 789 C CA . ALA A 1 98 ? 23.970 -1.111 -9.334 1.00 60.19 98 ALA A CA 1
ATOM 790 C C . ALA A 1 98 ? 24.865 -1.983 -8.426 1.00 60.19 98 ALA A C 1
ATOM 792 O O . ALA A 1 98 ? 24.677 -2.007 -7.207 1.00 60.19 98 ALA A O 1
ATOM 793 N N . PHE A 1 99 ? 25.824 -2.717 -9.002 1.00 61.62 99 PHE A N 1
ATOM 794 C CA . PHE A 1 99 ? 26.790 -3.524 -8.250 1.00 61.62 99 PHE A CA 1
ATOM 795 C C . PHE A 1 99 ? 28.072 -2.762 -7.896 1.00 61.62 99 PHE A C 1
ATOM 797 O O . PHE A 1 99 ? 28.674 -3.076 -6.869 1.00 61.62 99 PHE A O 1
ATOM 804 N N . ALA A 1 100 ? 28.473 -1.746 -8.667 1.00 62.12 100 ALA A N 1
ATOM 805 C CA . ALA A 1 100 ? 29.656 -0.936 -8.363 1.00 62.12 100 ALA A CA 1
ATOM 806 C C . ALA A 1 100 ? 29.580 -0.276 -6.973 1.00 62.12 100 ALA A C 1
ATOM 808 O O . ALA A 1 100 ? 30.578 -0.237 -6.258 1.00 62.12 100 ALA A O 1
ATOM 809 N N . GLU A 1 101 ? 28.389 0.150 -6.544 1.00 56.56 101 GLU A N 1
ATOM 810 C CA . GLU A 1 101 ? 28.159 0.722 -5.207 1.00 56.56 101 GLU A CA 1
ATOM 811 C C . GLU A 1 101 ? 28.176 -0.316 -4.070 1.00 56.56 101 GLU A C 1
ATOM 813 O O . GLU A 1 101 ? 28.281 0.052 -2.902 1.00 56.56 101 GLU A O 1
ATOM 818 N N . LYS A 1 102 ? 28.077 -1.616 -4.385 1.00 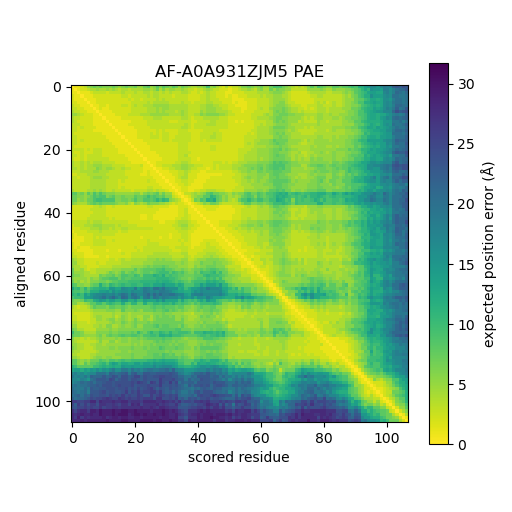55.97 102 LYS A N 1
ATOM 819 C CA . LYS A 1 102 ? 28.056 -2.715 -3.401 1.00 55.97 102 LYS A CA 1
ATOM 820 C C . LYS A 1 102 ? 29.359 -3.514 -3.319 1.00 55.97 102 LYS A C 1
ATOM 822 O O . LYS A 1 102 ? 29.538 -4.250 -2.353 1.00 55.97 102 LYS A O 1
ATOM 827 N N . ILE A 1 103 ? 30.251 -3.401 -4.308 1.00 54.28 103 ILE A N 1
ATOM 828 C CA . ILE A 1 103 ? 31.530 -4.143 -4.372 1.00 54.28 103 ILE A CA 1
ATOM 829 C C . ILE A 1 103 ? 32.665 -3.424 -3.603 1.00 54.28 103 ILE A C 1
ATOM 831 O O . ILE A 1 103 ? 33.798 -3.897 -3.540 1.00 54.28 103 ILE A O 1
ATOM 835 N N . THR A 1 104 ? 32.391 -2.315 -2.921 1.00 50.31 104 THR A N 1
ATOM 836 C CA . THR A 1 104 ? 33.346 -1.680 -2.004 1.00 50.31 104 THR A CA 1
ATOM 837 C C . THR A 1 104 ? 33.351 -2.381 -0.640 1.00 50.31 104 THR A C 1
ATOM 839 O O . THR A 1 104 ? 32.622 -1.992 0.267 1.00 50.31 104 THR A O 1
ATOM 842 N N . ASN A 1 105 ? 34.190 -3.423 -0.529 1.00 51.16 105 ASN A N 1
ATOM 843 C CA . ASN A 1 105 ? 34.873 -3.957 0.675 1.00 51.16 105 ASN A CA 1
ATOM 844 C C . ASN A 1 105 ? 34.797 -5.490 0.814 1.00 51.16 105 ASN A C 1
ATOM 846 O O . ASN A 1 105 ? 34.224 -6.019 1.763 1.00 51.16 105 ASN A O 1
ATOM 850 N N . PHE A 1 106 ? 35.453 -6.202 -0.107 1.00 46.62 106 PHE A N 1
ATOM 851 C CA . PHE A 1 106 ? 35.931 -7.577 0.117 1.00 46.62 106 PHE A CA 1
ATOM 852 C C . PHE A 1 106 ? 37.460 -7.663 -0.045 1.00 46.62 106 PHE A C 1
ATOM 854 O O . PHE A 1 106 ? 37.975 -8.572 -0.697 1.00 46.62 106 PHE A O 1
ATOM 861 N N . LEU A 1 107 ? 38.183 -6.691 0.517 1.00 41.41 107 LEU A N 1
ATOM 862 C CA . LEU A 1 107 ? 39.641 -6.719 0.665 1.00 41.41 107 LEU A CA 1
ATOM 863 C C . LEU A 1 107 ? 40.011 -6.518 2.132 1.00 41.41 107 LEU A C 1
ATOM 865 O O . LEU A 1 107 ? 39.373 -5.648 2.767 1.00 41.41 107 LEU A O 1
#